Protein AF-A0AAU9M1F5-F1 (afdb_monomer_lite)

pLDDT: mean 71.74, std 23.11, range [38.06, 98.81]

Organism: NCBI:txid75947

Foldseek 3Di:
DDDDPDDDDPPPDDDPDPDDDCPDPPPPPPPPPVVDPDPPDPPPPPPDPVVVVVVVVVVVVVVVVVVVVVVVVVVVVVVVVVVVVVVVVVVVVVVVVVVVVVVVVVVVVVVCCVVQPPVDDDPDPVVVVVVVVVVPPDDDPDDDDDDDDDDDDDDDDD

Secondary structure (DSSP, 8-state):
------PPP------------------------TTSS-----------HHHHHHHHHHHHHHHHHHHHHHHHHHHHHHHHHHHHHHHHHHHHHHHHHHHHHHHHHHHHHHHHHHHHGGG---S-GGGTHHHHHHTT----------------------

Radius of gyration: 39.74 Å; chains: 1; bounding box: 95×42×91 Å

Structure (mmCIF, N/CA/C/O backbone):
data_AF-A0AAU9M1F5-F1
#
_entry.id   AF-A0AAU9M1F5-F1
#
loop_
_atom_site.group_PDB
_atom_site.id
_atom_site.type_symbol
_atom_site.label_atom_id
_atom_site.label_alt_id
_atom_site.label_comp_id
_atom_site.label_asym_id
_atom_site.label_entity_id
_atom_site.label_seq_id
_atom_site.pdbx_PDB_ins_code
_atom_site.Cartn_x
_atom_site.Cartn_y
_atom_site.Cartn_z
_atom_site.occupancy
_atom_site.B_iso_or_equiv
_atom_site.auth_seq_id
_atom_site.auth_comp_id
_atom_site.auth_asym_id
_atom_site.auth_atom_id
_atom_site.pdbx_PDB_model_num
ATOM 1 N N . MET A 1 1 ? -28.164 -16.708 -30.975 1.00 47.19 1 MET A N 1
ATOM 2 C CA . MET A 1 1 ? -27.757 -18.115 -30.748 1.00 47.19 1 MET A CA 1
ATOM 3 C C . MET A 1 1 ? -26.842 -18.009 -29.565 1.00 47.19 1 MET A C 1
ATOM 5 O O . MET A 1 1 ? -25.673 -17.682 -29.725 1.00 47.19 1 MET A O 1
ATOM 9 N N . ASP A 1 2 ? -27.463 -18.110 -28.404 1.00 45.22 2 ASP A N 1
ATOM 10 C CA . ASP A 1 2 ? -26.939 -17.622 -27.140 1.00 45.22 2 ASP A CA 1
ATOM 11 C C . ASP A 1 2 ? -26.512 -18.838 -26.334 1.00 45.22 2 ASP A C 1
ATOM 13 O O . ASP A 1 2 ? -27.244 -19.829 -26.290 1.00 45.22 2 ASP A O 1
ATOM 17 N N . GLN A 1 3 ? -25.334 -18.779 -25.725 1.00 52.09 3 GLN A N 1
ATOM 18 C CA . GLN A 1 3 ? -24.957 -19.694 -24.655 1.00 52.09 3 GLN A CA 1
ATOM 19 C C . GLN A 1 3 ? -23.931 -19.002 -23.760 1.00 52.09 3 GLN A C 1
ATOM 21 O O . GLN A 1 3 ? -22.718 -19.150 -23.902 1.00 52.09 3 GLN A O 1
ATOM 26 N N . ASP A 1 4 ? -24.479 -18.204 -22.849 1.00 52.41 4 ASP A N 1
ATOM 27 C CA . ASP A 1 4 ? -23.807 -17.701 -21.664 1.00 52.41 4 ASP A CA 1
ATOM 28 C C . ASP A 1 4 ? -23.563 -18.863 -20.692 1.00 52.41 4 ASP A C 1
ATOM 30 O O . ASP A 1 4 ? -24.494 -19.555 -20.272 1.00 52.41 4 ASP A O 1
ATOM 34 N N . PHE A 1 5 ? -22.305 -19.075 -20.309 1.00 49.03 5 PHE A N 1
ATOM 35 C CA . PHE A 1 5 ? -21.946 -19.948 -19.194 1.00 49.03 5 PHE A CA 1
ATOM 36 C C . PHE A 1 5 ? -22.061 -19.155 -17.890 1.00 49.03 5 PHE A C 1
ATOM 38 O O . PHE A 1 5 ? -21.083 -18.622 -17.368 1.00 49.03 5 PHE A O 1
ATOM 45 N N . TYR A 1 6 ? -23.282 -19.086 -17.365 1.00 51.44 6 TYR A N 1
ATOM 46 C CA . TYR A 1 6 ? -23.518 -18.745 -15.968 1.00 51.44 6 TYR A CA 1
ATOM 47 C C . TYR A 1 6 ? -23.027 -19.905 -15.093 1.00 51.44 6 TYR A C 1
ATOM 49 O O . TYR A 1 6 ? -23.559 -21.014 -15.143 1.00 51.44 6 TYR A O 1
ATOM 57 N N . GLY A 1 7 ? -21.977 -19.655 -14.309 1.00 48.97 7 GLY A N 1
ATOM 58 C CA . GLY A 1 7 ? -21.586 -20.538 -13.213 1.00 48.97 7 GLY A CA 1
ATOM 59 C C . GLY A 1 7 ? -22.697 -20.597 -12.154 1.00 48.97 7 GLY A C 1
ATOM 60 O O . GLY A 1 7 ? -23.429 -19.618 -11.989 1.00 48.97 7 GLY A O 1
ATOM 61 N N . PRO A 1 8 ? -22.858 -21.728 -11.448 1.00 50.50 8 PRO A N 1
ATOM 62 C CA . PRO A 1 8 ? -23.957 -21.902 -10.513 1.00 50.50 8 PRO A CA 1
ATOM 63 C C . PRO A 1 8 ? -23.820 -20.946 -9.325 1.00 50.50 8 PRO A C 1
ATOM 65 O O . PRO A 1 8 ? -22.840 -20.967 -8.579 1.00 50.50 8 PRO A O 1
ATOM 68 N N . ILE A 1 9 ? -24.846 -20.115 -9.176 1.00 48.16 9 ILE A N 1
ATOM 69 C CA . ILE A 1 9 ? -25.155 -19.322 -7.994 1.00 48.16 9 ILE A CA 1
ATOM 70 C C . ILE A 1 9 ? -25.400 -20.319 -6.855 1.00 48.16 9 ILE A C 1
ATOM 72 O O . ILE A 1 9 ? -26.324 -21.126 -6.924 1.00 48.16 9 ILE A O 1
ATOM 76 N N . ILE A 1 10 ? -24.565 -20.294 -5.815 1.00 46.06 10 ILE A N 1
ATOM 77 C CA . ILE A 1 10 ? -24.860 -21.006 -4.568 1.00 46.06 10 ILE A CA 1
ATOM 78 C C . ILE A 1 10 ? -25.823 -20.114 -3.782 1.00 46.06 10 ILE A C 1
ATOM 80 O O . ILE A 1 10 ? -25.423 -19.336 -2.919 1.00 46.06 10 ILE A O 1
ATOM 84 N N . GLU A 1 11 ? -27.102 -20.200 -4.132 1.00 46.16 11 GLU A N 1
ATOM 85 C CA . GLU A 1 11 ? -28.191 -19.855 -3.228 1.00 46.16 11 GLU A CA 1
ATOM 86 C C . GLU A 1 11 ? -28.213 -20.932 -2.145 1.00 46.16 11 GLU A C 1
ATOM 88 O O . GLU A 1 11 ? -28.616 -22.071 -2.375 1.00 46.16 11 GLU A O 1
ATOM 93 N N . GLN A 1 12 ? -27.710 -20.604 -0.956 1.00 41.75 12 GLN A N 1
ATOM 94 C CA . GLN A 1 12 ? -27.998 -21.418 0.215 1.00 41.75 12 GLN A CA 1
ATOM 95 C C . GLN A 1 12 ? -29.415 -21.053 0.656 1.00 41.75 12 GLN A C 1
ATOM 97 O O . GLN A 1 12 ? -29.630 -20.119 1.427 1.00 41.75 12 GLN A O 1
ATOM 102 N N . GLU A 1 13 ? -30.377 -21.752 0.054 1.00 46.16 13 GLU A N 1
ATOM 103 C CA . GLU A 1 13 ? -31.785 -21.713 0.412 1.00 46.16 13 GLU A CA 1
ATOM 104 C C . GLU A 1 13 ? -31.953 -21.926 1.917 1.00 46.16 13 GLU A C 1
ATOM 106 O O . GLU A 1 13 ? -31.484 -22.894 2.523 1.00 46.16 13 GLU A O 1
ATOM 111 N N . VAL A 1 14 ? -32.671 -20.976 2.503 1.00 44.97 14 VAL A N 1
ATOM 112 C CA . VAL A 1 14 ? -33.352 -21.083 3.783 1.00 44.97 14 VAL A CA 1
ATOM 113 C C . VAL A 1 14 ? -34.267 -22.305 3.720 1.00 44.97 14 VAL A C 1
ATOM 115 O O . VAL A 1 14 ? -35.311 -22.275 3.072 1.00 44.97 14 VAL A O 1
ATOM 118 N N . LEU A 1 15 ? -33.899 -23.386 4.407 1.00 41.81 15 LEU A N 1
ATOM 119 C CA . LEU A 1 15 ? -34.799 -24.519 4.601 1.00 41.81 15 LEU A CA 1
ATOM 120 C C . LEU A 1 15 ? -35.893 -24.135 5.607 1.00 41.81 15 LEU A C 1
ATOM 122 O O . LEU A 1 15 ? -35.769 -24.361 6.810 1.00 41.81 15 LEU A O 1
ATOM 126 N N . LEU A 1 16 ? -36.993 -23.581 5.100 1.00 43.72 16 LEU A N 1
ATOM 127 C CA . LEU A 1 16 ? -38.306 -23.775 5.704 1.00 43.72 16 LEU A CA 1
ATOM 128 C C . LEU A 1 16 ? -38.774 -25.184 5.319 1.00 43.72 16 LEU A C 1
ATOM 130 O O . LEU A 1 16 ? -39.315 -25.382 4.237 1.00 43.72 16 LEU A O 1
ATOM 134 N N . SER A 1 17 ? -38.557 -26.167 6.197 1.00 46.34 17 SER A N 1
ATOM 135 C CA . SER A 1 17 ? -39.263 -27.449 6.110 1.00 46.34 17 SER A CA 1
ATOM 136 C C . SER A 1 17 ? -40.356 -27.488 7.167 1.00 46.34 17 SER A C 1
ATOM 138 O O . SER A 1 17 ? -40.138 -27.778 8.342 1.00 46.34 17 SER A O 1
ATOM 140 N N . GLU A 1 18 ? -41.548 -27.169 6.690 1.00 48.16 18 GLU A N 1
ATOM 141 C CA . GLU A 1 18 ? -42.842 -27.515 7.252 1.00 48.16 18 GLU A CA 1
ATOM 142 C C . GLU A 1 18 ? -42.949 -29.040 7.481 1.00 48.16 18 GLU A C 1
ATOM 144 O O . GLU A 1 18 ? -42.440 -29.834 6.688 1.00 48.16 18 GLU A O 1
ATOM 149 N N . GLY A 1 19 ? -43.625 -29.450 8.562 1.00 50.88 19 GLY A N 1
ATOM 150 C CA . GLY A 1 19 ? -44.162 -30.812 8.694 1.00 50.88 19 GLY A CA 1
ATOM 151 C C . GLY A 1 19 ? -43.395 -31.810 9.572 1.00 50.88 19 GLY A C 1
ATOM 152 O O . GLY A 1 19 ? -43.167 -32.940 9.152 1.00 50.88 19 GLY A O 1
ATOM 153 N N . GLY A 1 20 ? -43.063 -31.450 10.815 1.00 42.75 20 GLY A N 1
ATOM 154 C CA . GLY A 1 20 ? -42.698 -32.411 11.864 1.00 42.75 20 GLY A CA 1
ATOM 155 C C . GLY A 1 20 ? -43.829 -32.539 12.882 1.00 42.75 20 GLY A C 1
ATOM 156 O O . GLY A 1 20 ? -44.131 -31.578 13.581 1.00 42.75 20 GLY A O 1
ATOM 157 N N . GLN A 1 21 ? -44.478 -33.703 12.922 1.00 47.28 21 GLN A N 1
ATOM 158 C CA . GLN A 1 21 ? -45.637 -34.027 13.757 1.00 47.28 21 GLN A CA 1
ATOM 159 C C . GLN A 1 21 ? -45.514 -33.488 15.188 1.00 47.28 21 GLN A C 1
ATOM 161 O O . GLN A 1 21 ? -44.536 -33.755 15.886 1.00 47.28 21 GLN A O 1
ATOM 166 N N . ALA A 1 22 ? -46.556 -32.779 15.628 1.00 48.56 22 ALA A N 1
ATOM 167 C CA . ALA A 1 22 ? -46.783 -32.427 17.019 1.00 48.56 22 ALA A CA 1
ATOM 168 C C . ALA A 1 22 ? -46.906 -33.714 17.849 1.00 48.56 22 ALA A C 1
ATOM 170 O O . ALA A 1 22 ? -47.990 -34.265 18.033 1.00 48.56 22 ALA A O 1
ATOM 171 N N . SER A 1 23 ? -45.768 -34.221 18.318 1.00 51.28 23 SER A N 1
ATOM 172 C CA . SER A 1 23 ? -45.730 -35.204 19.387 1.00 51.28 23 SER A CA 1
ATOM 173 C C . SER A 1 23 ? -46.137 -34.448 20.638 1.00 51.28 23 SER A C 1
ATOM 175 O O . SER A 1 23 ? -45.400 -33.582 21.112 1.00 51.28 23 SER A O 1
ATOM 177 N N . GLY A 1 24 ? -47.374 -34.690 21.071 1.00 50.41 24 GLY A N 1
ATOM 178 C CA . GLY A 1 24 ? -47.995 -34.066 22.227 1.00 50.41 24 GLY A CA 1
ATOM 179 C C . GLY A 1 24 ? -47.154 -34.288 23.475 1.00 50.41 24 GLY A C 1
ATOM 180 O O . GLY A 1 24 ? -47.373 -35.231 24.228 1.00 50.41 24 GLY A O 1
ATOM 181 N N . SER A 1 25 ? -46.206 -33.385 23.706 1.00 45.16 25 SER A N 1
ATOM 182 C CA . SER A 1 25 ? -45.771 -33.051 25.046 1.00 45.16 25 SER A CA 1
ATOM 183 C C . SER A 1 25 ? -47.001 -32.464 25.712 1.00 45.16 25 SER A C 1
ATOM 185 O O . SER A 1 25 ? -47.412 -31.342 25.408 1.00 45.16 25 SER A O 1
ATOM 187 N N . SER A 1 26 ? -47.651 -33.296 26.520 1.00 48.84 26 SER A N 1
ATOM 188 C CA . SER A 1 26 ? -48.610 -32.876 27.525 1.00 48.84 26 SER A CA 1
ATOM 189 C C . SER A 1 26 ? -47.959 -31.749 28.313 1.00 48.84 26 SER A C 1
ATOM 191 O O . SER A 1 26 ? -47.200 -31.991 29.249 1.00 48.84 26 SER A O 1
ATOM 193 N N . PHE A 1 27 ? -48.221 -30.509 27.904 1.00 49.53 27 PHE A N 1
ATOM 194 C CA . PHE A 1 27 ? -48.076 -29.378 28.791 1.00 49.53 27 PHE A CA 1
ATOM 195 C C . PHE A 1 27 ? -49.140 -29.616 29.851 1.00 49.53 27 PHE A C 1
ATOM 197 O O . PHE A 1 27 ? -50.316 -29.307 29.664 1.00 49.53 27 PHE A O 1
ATOM 204 N N . GLU A 1 28 ? -48.726 -30.278 30.926 1.00 49.84 28 GLU A N 1
ATOM 205 C CA . GLU A 1 28 ? -49.445 -30.257 32.181 1.00 49.84 28 GLU A CA 1
ATOM 206 C C . GLU A 1 28 ? -49.443 -28.788 32.588 1.00 49.84 28 GLU A C 1
ATOM 208 O O . GLU A 1 28 ? -48.458 -28.251 33.096 1.00 49.84 28 GLU A O 1
ATOM 213 N N . ALA A 1 29 ? -50.504 -28.091 32.174 1.00 57.56 29 ALA A N 1
ATOM 214 C CA . ALA A 1 29 ? -50.753 -26.727 32.574 1.00 57.56 29 ALA A CA 1
ATOM 215 C C . ALA A 1 29 ? -50.699 -26.747 34.101 1.00 57.56 29 ALA A C 1
ATOM 217 O O . ALA A 1 29 ? -51.467 -27.508 34.696 1.00 57.56 29 ALA A O 1
ATOM 218 N N . PRO A 1 30 ? -49.790 -25.987 34.741 1.00 56.25 30 PRO A N 1
ATOM 219 C CA . PRO A 1 30 ? -49.774 -25.917 36.187 1.00 56.25 30 PRO A CA 1
ATOM 220 C C . PRO A 1 30 ? -51.175 -25.494 36.601 1.00 56.25 30 PRO A C 1
ATOM 222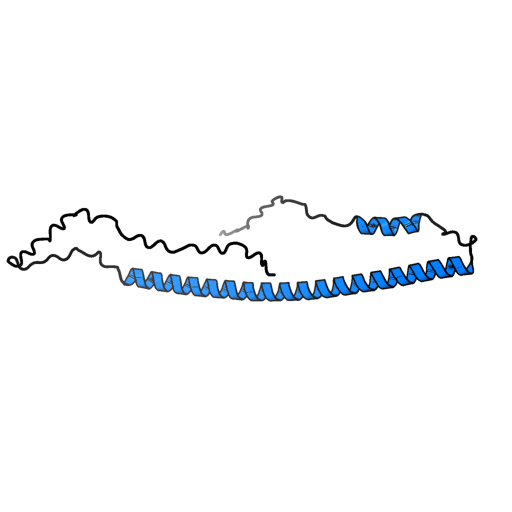 O O . PRO A 1 30 ? -51.621 -24.414 36.204 1.00 56.25 30 PRO A O 1
ATOM 225 N N . GLU A 1 31 ? -51.894 -26.364 37.312 1.00 51.22 31 GLU A N 1
ATOM 226 C CA . GLU A 1 31 ? -53.164 -25.994 37.912 1.00 51.22 31 GLU A CA 1
ATOM 227 C C . GLU A 1 31 ? -52.868 -24.795 38.811 1.00 51.22 31 GLU A C 1
ATOM 229 O O . GLU A 1 31 ? -52.271 -24.906 39.884 1.00 51.22 31 GLU A O 1
ATOM 234 N N . LEU A 1 32 ? -53.201 -23.609 38.306 1.00 54.53 32 LEU A N 1
ATOM 235 C CA . LEU A 1 32 ? -53.096 -22.356 39.026 1.00 54.53 32 LEU A CA 1
ATOM 236 C C . LEU A 1 32 ? -54.230 -22.366 40.044 1.00 54.53 32 LEU A C 1
ATOM 238 O O . LEU A 1 32 ? -55.297 -21.791 39.834 1.00 54.53 32 LEU A O 1
ATOM 242 N N . ASP A 1 33 ? -53.990 -23.074 41.145 1.00 54.31 33 ASP A N 1
ATOM 243 C CA . ASP A 1 33 ? -54.820 -23.031 42.332 1.00 54.31 33 ASP A CA 1
ATOM 244 C C . ASP A 1 33 ? -54.722 -21.630 42.950 1.00 54.31 33 ASP A C 1
ATOM 246 O O . ASP A 1 33 ? -53.919 -21.327 43.834 1.00 54.31 33 ASP A O 1
ATOM 250 N N . ILE A 1 34 ? -55.567 -20.736 42.447 1.00 57.31 34 ILE A N 1
ATOM 251 C CA . ILE A 1 34 ? -55.790 -19.394 42.983 1.00 57.31 34 ILE A CA 1
ATOM 252 C C . ILE A 1 34 ? -56.487 -19.421 44.357 1.00 57.31 34 ILE A C 1
ATOM 254 O O . ILE A 1 34 ? -56.683 -18.360 44.952 1.00 57.31 34 ILE A O 1
ATOM 258 N N . SER A 1 35 ? -56.822 -20.597 44.914 1.00 61.78 35 SER A N 1
ATOM 259 C CA . SER A 1 35 ? -57.441 -20.720 46.244 1.00 61.78 35 SER A CA 1
ATOM 260 C C . SER A 1 35 ? -56.460 -20.522 47.409 1.00 61.78 35 SER A C 1
ATOM 262 O O . SER A 1 35 ? -56.873 -20.362 48.562 1.00 61.78 35 SER A O 1
ATOM 264 N N . LYS A 1 36 ? -55.153 -20.446 47.134 1.00 58.62 36 LYS A N 1
ATOM 265 C CA . LYS A 1 36 ? -54.114 -20.132 48.124 1.00 58.62 36 LYS A CA 1
ATOM 266 C C . LYS A 1 36 ? -53.295 -18.950 47.613 1.00 58.62 36 LYS A C 1
ATOM 268 O O . LYS A 1 36 ? -52.327 -19.129 46.889 1.00 58.62 36 LYS A O 1
ATOM 273 N N . GLY A 1 37 ? -53.681 -17.731 47.995 1.00 53.97 37 GLY A N 1
ATOM 274 C CA . GLY A 1 37 ? -53.076 -16.462 47.557 1.00 53.97 37 GLY A CA 1
ATOM 275 C C . GLY A 1 37 ? -51.592 -16.266 47.903 1.00 53.97 37 GLY A C 1
ATOM 276 O O . GLY A 1 37 ? -51.259 -15.419 48.726 1.00 53.97 37 GLY A O 1
ATOM 277 N N . LYS A 1 38 ? -50.702 -17.037 47.276 1.00 59.66 38 LYS A N 1
ATOM 278 C CA . LYS A 1 38 ? -49.239 -16.909 47.272 1.00 59.66 38 LYS A CA 1
ATOM 279 C C . LYS A 1 38 ? -48.703 -17.613 46.022 1.00 59.66 38 LYS A C 1
ATOM 281 O O . LYS A 1 38 ? -48.128 -18.695 46.100 1.00 59.66 38 LYS A O 1
ATOM 286 N N . SER A 1 39 ? -48.873 -16.980 44.863 1.00 56.88 39 SER A N 1
ATOM 287 C CA . SER A 1 39 ? -48.064 -17.302 43.688 1.00 56.88 39 SER A CA 1
ATOM 288 C C . SER A 1 39 ? -46.617 -16.939 44.019 1.00 56.88 39 SER A C 1
ATOM 290 O O . SER A 1 39 ? -46.231 -15.769 43.976 1.00 56.88 39 SER A O 1
ATOM 292 N N . ARG A 1 40 ? -45.818 -17.925 44.430 1.00 56.59 40 ARG A N 1
ATOM 293 C CA . ARG A 1 40 ? -44.367 -17.764 44.452 1.00 56.59 40 ARG A CA 1
ATOM 294 C C . ARG A 1 40 ? -43.928 -17.739 42.994 1.00 56.59 40 ARG A C 1
ATOM 296 O O . ARG A 1 40 ? -43.880 -18.782 42.350 1.00 56.59 40 ARG A O 1
ATOM 303 N N . LEU A 1 41 ? -43.697 -16.536 42.471 1.00 59.94 41 LEU A N 1
ATOM 304 C CA . LEU A 1 41 ? -42.906 -16.369 41.257 1.00 59.94 41 LEU A CA 1
ATOM 305 C C . LEU A 1 41 ? -41.597 -17.153 41.452 1.00 59.94 41 LEU A C 1
ATOM 307 O O . LEU A 1 41 ? -41.064 -17.122 42.568 1.00 59.94 41 LEU A O 1
ATOM 311 N N . PRO A 1 42 ? -41.100 -17.873 40.428 1.00 58.09 42 PRO A N 1
ATOM 31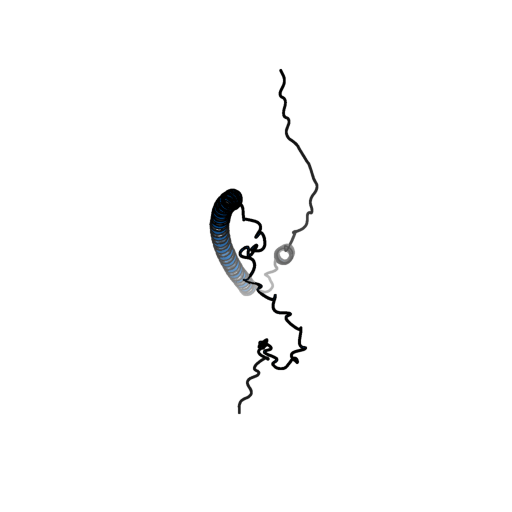2 C CA . PRO A 1 42 ? -39.768 -18.451 40.506 1.00 58.09 42 PRO A CA 1
ATOM 313 C C . PRO A 1 42 ? -38.814 -17.322 40.887 1.00 58.09 42 PRO A C 1
ATOM 315 O O . PRO A 1 42 ? -38.922 -16.225 40.337 1.00 58.09 42 PRO A O 1
ATOM 318 N N . GLU A 1 43 ? -37.964 -17.568 41.881 1.00 53.19 43 GLU A N 1
ATOM 319 C CA . GLU A 1 43 ? -36.916 -16.646 42.311 1.00 53.19 43 GLU A CA 1
ATOM 320 C C . GLU A 1 43 ? -35.995 -16.426 41.109 1.00 53.19 43 GLU A C 1
ATOM 322 O O . GLU A 1 43 ? -35.028 -17.150 40.896 1.00 53.19 43 GLU A O 1
ATOM 327 N N . SER A 1 44 ? -36.360 -15.478 40.245 1.00 61.91 44 SER A N 1
ATOM 328 C CA . SER A 1 44 ? -35.484 -14.976 39.208 1.00 61.91 44 SER A CA 1
ATOM 329 C C . SER A 1 44 ? -34.285 -14.431 39.952 1.00 61.91 44 SER A C 1
ATOM 331 O O . SER A 1 44 ? -34.438 -13.505 40.750 1.00 61.91 44 SER A O 1
ATOM 333 N N . GLU A 1 45 ? -33.135 -15.053 39.741 1.00 66.69 45 GLU A N 1
ATOM 334 C CA . GLU A 1 45 ? -31.846 -14.588 40.221 1.00 66.69 45 GLU A CA 1
ATOM 335 C C . GLU A 1 45 ? -31.744 -13.100 39.861 1.00 66.69 45 GLU A C 1
ATOM 337 O O . GLU A 1 45 ? -31.638 -12.729 38.690 1.00 66.69 45 GLU A O 1
ATOM 342 N N . PHE A 1 46 ? -31.968 -12.230 40.851 1.00 66.25 46 PHE A N 1
ATOM 343 C CA . PHE A 1 46 ? -32.010 -10.795 40.616 1.00 66.25 46 PHE A CA 1
ATOM 344 C C . PHE A 1 46 ? -30.620 -10.396 40.133 1.00 66.25 46 PHE A C 1
ATOM 346 O O . PHE A 1 46 ? -29.643 -10.539 40.865 1.00 66.25 46 PHE A O 1
ATOM 353 N N . VAL A 1 47 ? -30.525 -9.936 38.885 1.00 73.12 47 VAL A N 1
ATOM 354 C CA . VAL A 1 47 ? -29.263 -9.450 38.327 1.00 73.12 47 VAL A CA 1
ATOM 355 C C . VAL A 1 47 ? -28.807 -8.268 39.174 1.00 73.12 47 VAL A C 1
ATOM 357 O O . VAL A 1 47 ? -29.524 -7.273 39.295 1.00 73.12 47 VAL A O 1
ATOM 360 N N . ASP A 1 48 ? -27.618 -8.380 39.761 1.00 89.69 48 ASP A N 1
ATOM 361 C CA . ASP A 1 48 ? -27.001 -7.279 40.490 1.00 89.69 48 ASP A CA 1
ATOM 362 C C . ASP A 1 48 ? -26.718 -6.126 39.515 1.00 89.69 48 ASP A C 1
ATOM 364 O O . ASP A 1 48 ? -25.820 -6.183 38.670 1.00 89.69 48 ASP A O 1
ATOM 368 N N . VAL A 1 49 ? -27.521 -5.067 39.625 1.00 91.50 49 VAL A N 1
ATOM 369 C CA . VAL A 1 49 ? -27.438 -3.863 38.788 1.00 91.50 49 VAL A CA 1
ATOM 370 C C . VAL A 1 49 ? -26.072 -3.187 38.928 1.00 91.50 49 VAL A C 1
ATOM 372 O O . VAL A 1 49 ? -25.565 -2.624 37.960 1.00 91.50 49 VAL A O 1
ATOM 375 N N . THR A 1 50 ? -25.443 -3.283 40.101 1.00 92.81 50 THR A N 1
ATOM 376 C CA . THR A 1 50 ? -24.116 -2.712 40.366 1.00 92.81 50 THR A CA 1
ATOM 377 C C . THR A 1 50 ? -23.046 -3.455 39.577 1.00 92.81 50 THR A C 1
ATOM 379 O O . THR A 1 50 ? -22.201 -2.838 38.928 1.00 92.81 50 THR A O 1
ATOM 382 N N . LEU A 1 51 ? -23.114 -4.790 39.582 1.00 94.62 51 LEU A N 1
ATOM 383 C CA . LEU A 1 51 ? -22.222 -5.643 38.800 1.00 94.62 51 LEU A CA 1
ATOM 384 C C . LEU A 1 51 ? -22.370 -5.365 37.300 1.00 94.62 51 LEU A C 1
ATOM 386 O O . LEU A 1 51 ? -21.370 -5.243 36.590 1.00 94.62 51 LEU A O 1
ATOM 390 N N . LEU A 1 52 ? -23.610 -5.237 36.820 1.00 95.56 52 LEU A N 1
ATOM 391 C CA . LEU A 1 52 ? -23.882 -4.939 35.417 1.00 95.56 52 LEU A CA 1
ATOM 392 C C . LEU A 1 52 ? -23.340 -3.562 35.015 1.00 95.56 52 LEU A C 1
ATOM 394 O O . LEU A 1 52 ? -22.699 -3.448 33.975 1.00 95.56 52 LEU A O 1
ATOM 398 N N . HIS A 1 53 ? -23.548 -2.542 35.847 1.00 96.62 53 HIS A N 1
ATOM 399 C CA . HIS A 1 53 ? -23.052 -1.189 35.600 1.00 96.62 53 HIS A CA 1
ATOM 400 C C . HIS A 1 53 ? -21.523 -1.147 35.484 1.00 96.62 53 HIS A C 1
ATOM 402 O O . HIS A 1 53 ? -20.995 -0.589 34.525 1.00 96.62 53 HIS A O 1
ATOM 408 N N . ASN A 1 54 ? -20.805 -1.784 36.414 1.00 96.50 54 ASN A N 1
ATOM 409 C CA . ASN A 1 54 ? -19.341 -1.848 36.362 1.00 96.50 54 ASN A CA 1
ATOM 410 C C . ASN A 1 54 ? -18.856 -2.542 35.086 1.00 96.50 54 ASN A C 1
ATOM 412 O O . ASN A 1 54 ? -17.951 -2.054 34.418 1.00 96.50 54 ASN A O 1
ATOM 416 N N . ARG A 1 55 ? -19.519 -3.635 34.690 1.00 97.62 55 ARG A N 1
ATOM 417 C CA . ARG A 1 55 ? -19.186 -4.332 33.446 1.00 97.62 55 ARG A CA 1
ATOM 418 C C . ARG A 1 55 ? -19.422 -3.467 32.208 1.00 97.62 55 ARG A C 1
ATOM 420 O O . ARG A 1 55 ? -18.629 -3.540 31.276 1.00 97.62 55 ARG A O 1
ATOM 427 N N . VAL A 1 56 ? -20.502 -2.686 32.169 1.00 97.62 56 VAL A N 1
ATOM 428 C CA . VAL A 1 56 ? -20.765 -1.751 31.061 1.00 97.62 56 VAL A CA 1
ATOM 429 C C . VAL A 1 56 ? -19.661 -0.701 30.988 1.00 97.62 56 VAL A C 1
ATOM 431 O O . VAL A 1 56 ? -19.098 -0.511 29.915 1.00 97.62 56 VAL A O 1
ATOM 434 N N . PHE A 1 57 ? -19.282 -0.112 32.122 1.00 98.25 57 PHE A N 1
ATOM 435 C CA . PHE A 1 57 ? -18.196 0.864 32.187 1.00 98.25 57 PHE A CA 1
ATOM 436 C C . PHE A 1 57 ? -16.859 0.295 31.675 1.00 98.25 57 PHE A C 1
ATOM 438 O O . PHE A 1 57 ? -16.211 0.902 30.822 1.00 98.25 57 PHE A O 1
ATOM 445 N N . ASP A 1 58 ? -16.476 -0.906 32.121 1.00 98.44 58 ASP A N 1
ATOM 446 C CA . ASP A 1 58 ? -15.246 -1.569 31.667 1.00 98.44 58 ASP A CA 1
ATOM 447 C C . ASP A 1 58 ? -15.272 -1.861 30.157 1.00 98.44 58 ASP A C 1
ATOM 449 O O . ASP A 1 58 ? -14.263 -1.724 29.458 1.00 98.44 58 ASP A O 1
ATOM 453 N N . LEU A 1 59 ? -16.434 -2.264 29.630 1.00 98.50 59 LEU A N 1
ATOM 454 C CA . LEU A 1 59 ? -16.615 -2.524 28.202 1.00 98.50 59 LEU A CA 1
ATOM 455 C C . LEU A 1 59 ? -16.543 -1.241 27.372 1.00 98.50 59 LEU A C 1
ATOM 457 O O . LEU A 1 59 ? -15.919 -1.257 26.312 1.00 98.50 59 LEU A O 1
ATOM 461 N N . GLU A 1 60 ? -17.132 -0.144 27.842 1.00 98.56 60 GLU A N 1
ATOM 462 C CA . GLU A 1 60 ? -17.043 1.169 27.197 1.00 98.56 60 GLU A CA 1
ATOM 463 C C . GLU A 1 60 ? -15.594 1.658 27.149 1.00 98.56 60 GLU A C 1
ATOM 465 O O . GLU A 1 60 ? -15.109 2.061 26.088 1.00 98.56 60 GLU A O 1
ATOM 470 N N . GLN A 1 61 ? -14.864 1.536 28.261 1.00 98.50 61 GLN A N 1
ATOM 471 C CA . GLN A 1 61 ? -13.446 1.881 28.315 1.00 98.50 61 GLN A CA 1
ATOM 472 C C . GLN A 1 61 ? -12.617 1.009 27.362 1.00 98.50 61 GLN A C 1
ATOM 474 O O . GLN A 1 61 ? -11.809 1.529 26.590 1.00 98.50 61 GLN A O 1
ATOM 479 N N . SER A 1 62 ? -12.839 -0.310 27.371 1.00 98.56 62 SER A N 1
ATOM 480 C CA . SER A 1 62 ? -12.160 -1.237 26.460 1.00 98.56 62 SER A CA 1
ATOM 481 C C . SER A 1 62 ? -12.484 -0.949 24.991 1.00 98.56 62 SER A C 1
ATOM 483 O O . SER A 1 62 ? -11.613 -1.089 24.131 1.00 98.56 62 SER A O 1
ATOM 485 N N . SER A 1 63 ? -13.718 -0.538 24.685 1.00 98.56 63 SER A N 1
ATOM 486 C CA . SER A 1 63 ? -14.119 -0.142 23.333 1.00 98.56 63 SER A CA 1
ATOM 487 C C . SER A 1 63 ? -13.364 1.104 22.881 1.00 98.56 63 SER A C 1
ATOM 489 O O . SER A 1 63 ? -12.744 1.081 21.822 1.00 98.56 63 SER A O 1
ATOM 491 N N . ALA A 1 64 ? -13.326 2.148 23.712 1.00 98.56 64 ALA A N 1
ATOM 492 C CA . ALA A 1 64 ? -12.620 3.387 23.394 1.00 98.56 64 ALA A CA 1
ATOM 493 C C . ALA A 1 64 ? -11.111 3.166 23.179 1.00 98.56 64 ALA A C 1
ATOM 495 O O . ALA A 1 64 ? -10.501 3.777 22.299 1.00 98.56 64 ALA A O 1
ATOM 496 N N . GLU A 1 65 ? -10.495 2.266 23.951 1.00 98.69 65 GLU A N 1
ATOM 497 C CA . GLU A 1 65 ? -9.094 1.889 23.753 1.00 98.69 65 GLU A CA 1
ATOM 498 C C . GLU A 1 65 ? -8.875 1.193 22.402 1.00 98.69 65 GLU A C 1
ATOM 500 O O . GLU A 1 65 ? -7.927 1.521 21.683 1.00 98.69 65 GLU A O 1
ATOM 505 N N . LYS A 1 66 ? -9.759 0.264 22.022 1.00 98.69 66 LYS A N 1
ATOM 506 C CA . LYS A 1 66 ? -9.688 -0.412 20.719 1.00 98.69 66 LYS A CA 1
ATOM 507 C C . LYS A 1 66 ? -9.843 0.574 19.570 1.00 98.69 66 LYS A C 1
ATOM 509 O O . LYS A 1 66 ? -9.047 0.509 18.638 1.00 98.69 66 LYS A O 1
ATOM 514 N N . ASP A 1 67 ? -10.779 1.512 19.665 1.00 98.75 67 ASP A N 1
ATOM 515 C CA . ASP A 1 67 ? -10.982 2.543 18.643 1.00 98.75 67 ASP A CA 1
ATOM 516 C C . ASP A 1 67 ? -9.729 3.411 18.466 1.00 98.75 67 ASP A C 1
ATOM 518 O O . ASP A 1 67 ? -9.308 3.697 17.342 1.00 98.75 67 ASP A O 1
ATOM 522 N N . LEU A 1 68 ? -9.054 3.763 19.566 1.00 98.69 68 LEU A N 1
ATOM 523 C CA . LEU A 1 68 ? -7.781 4.483 19.513 1.00 98.69 68 LEU A CA 1
ATOM 524 C C . LEU A 1 68 ? -6.673 3.660 18.838 1.00 98.69 68 LEU A C 1
ATOM 526 O O . LEU A 1 68 ? -5.859 4.210 18.091 1.00 98.69 68 LEU A O 1
ATOM 530 N N . ILE A 1 69 ? -6.598 2.358 19.120 1.00 98.69 69 ILE A N 1
ATOM 531 C CA . ILE A 1 69 ? -5.614 1.456 18.506 1.00 98.69 69 ILE A CA 1
ATOM 532 C C . ILE A 1 69 ? -5.882 1.321 17.006 1.00 98.69 69 ILE A C 1
ATOM 534 O O . ILE A 1 69 ? -4.938 1.442 16.225 1.00 98.69 69 ILE A O 1
ATOM 538 N N . ILE A 1 70 ? -7.141 1.127 16.610 1.00 98.75 70 ILE A N 1
ATOM 539 C CA . ILE A 1 70 ? -7.565 1.044 15.207 1.00 98.75 70 ILE A CA 1
ATOM 540 C C . ILE A 1 70 ? -7.190 2.335 14.479 1.00 98.75 70 ILE A C 1
ATOM 542 O O . ILE A 1 70 ? -6.460 2.281 13.495 1.00 98.75 70 ILE A O 1
ATOM 546 N N . GLY A 1 71 ? -7.537 3.502 15.029 1.00 98.69 71 GLY A N 1
ATOM 547 C CA . GLY A 1 71 ? -7.185 4.784 14.412 1.00 98.69 71 GLY A CA 1
ATOM 548 C C . GLY A 1 71 ? -5.673 4.980 14.233 1.00 98.69 71 GLY A C 1
ATOM 549 O O . GLY A 1 71 ? -5.221 5.493 13.210 1.00 98.69 71 GLY A O 1
ATOM 550 N N . LYS A 1 72 ? -4.850 4.525 15.189 1.00 98.75 72 LYS A N 1
ATOM 551 C CA . LYS A 1 72 ? -3.380 4.540 15.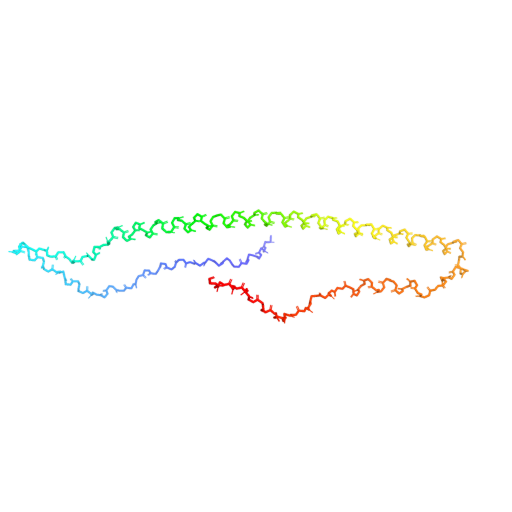043 1.00 98.75 72 LYS A CA 1
ATOM 552 C C . LYS A 1 72 ? -2.892 3.589 13.949 1.00 98.75 72 LYS A C 1
ATOM 554 O O . LYS A 1 72 ? -1.919 3.905 13.262 1.00 98.75 72 LYS A O 1
ATOM 559 N N . GLN A 1 73 ? -3.518 2.422 13.817 1.00 98.81 73 GLN A N 1
ATOM 560 C CA . GLN A 1 73 ? -3.188 1.457 12.772 1.00 98.81 73 GLN A CA 1
ATOM 561 C C . GLN A 1 73 ? -3.571 1.988 11.391 1.00 98.81 73 GLN A C 1
ATOM 563 O O . GLN A 1 73 ? -2.739 1.909 10.493 1.00 98.81 73 GLN A O 1
ATOM 568 N N . ASP A 1 74 ? -4.736 2.617 11.245 1.00 98.75 74 ASP A N 1
ATOM 569 C CA . ASP A 1 74 ? -5.190 3.217 9.985 1.00 98.75 74 ASP A CA 1
ATOM 570 C C . ASP A 1 74 ? -4.233 4.306 9.491 1.00 98.75 74 ASP A C 1
ATOM 572 O O . ASP A 1 74 ? -3.847 4.315 8.321 1.00 98.75 74 ASP A O 1
ATOM 576 N N . ILE A 1 75 ? -3.769 5.186 10.390 1.00 98.75 75 ILE A N 1
ATOM 577 C CA . ILE A 1 75 ? -2.754 6.200 10.056 1.00 98.75 75 ILE A CA 1
ATOM 578 C C . ILE A 1 75 ? -1.474 5.525 9.554 1.00 98.75 75 ILE A C 1
ATOM 580 O O . ILE A 1 75 ? -0.946 5.889 8.506 1.00 98.75 75 ILE A O 1
ATOM 584 N N . ARG A 1 76 ? -0.991 4.502 10.272 1.00 98.81 76 ARG A N 1
ATOM 585 C CA . ARG A 1 76 ? 0.227 3.779 9.891 1.00 98.81 76 ARG A CA 1
ATOM 586 C C . ARG A 1 76 ? 0.079 3.059 8.550 1.00 98.81 76 ARG A C 1
ATOM 588 O O . ARG A 1 76 ? 1.041 3.020 7.788 1.00 98.81 76 ARG A O 1
ATOM 595 N N . ILE A 1 77 ? -1.084 2.473 8.274 1.00 98.81 77 ILE A N 1
ATOM 596 C CA . ILE A 1 77 ? -1.382 1.819 6.995 1.00 98.81 77 ILE A CA 1
ATOM 597 C C . ILE A 1 77 ? -1.338 2.855 5.872 1.00 98.81 77 ILE A C 1
ATOM 599 O O . ILE A 1 77 ? -0.608 2.652 4.907 1.00 98.81 77 ILE A O 1
ATOM 603 N N . SER A 1 78 ? -2.009 3.995 6.043 1.00 98.75 78 SER A N 1
ATOM 604 C CA . SER A 1 78 ? -2.018 5.088 5.062 1.00 98.75 78 SER A CA 1
ATOM 605 C C . SER A 1 78 ? -0.610 5.613 4.748 1.00 98.75 78 SER A C 1
ATOM 607 O O . SER A 1 78 ? -0.238 5.777 3.581 1.00 98.75 78 SER A O 1
ATOM 609 N N . ASP A 1 79 ? 0.226 5.802 5.773 1.00 98.75 79 ASP A N 1
ATOM 610 C CA . ASP A 1 79 ? 1.620 6.221 5.592 1.00 98.75 79 ASP A CA 1
ATOM 611 C C . ASP A 1 79 ? 2.438 5.184 4.804 1.00 98.75 79 ASP A C 1
ATOM 613 O O . ASP A 1 79 ? 3.194 5.545 3.894 1.00 98.75 79 ASP A O 1
ATOM 617 N N . LEU A 1 80 ? 2.268 3.894 5.115 1.00 98.81 80 LEU A N 1
ATOM 618 C CA . LEU A 1 80 ? 2.948 2.801 4.416 1.00 98.81 80 LEU A CA 1
ATOM 619 C C . LEU A 1 80 ? 2.481 2.665 2.963 1.00 98.81 80 LEU A C 1
ATOM 621 O O . LEU A 1 80 ? 3.310 2.466 2.076 1.00 98.81 80 LEU A O 1
ATOM 625 N N . GLU A 1 81 ? 1.184 2.800 2.694 1.00 98.81 81 GLU A N 1
ATOM 626 C CA . GLU A 1 81 ? 0.627 2.781 1.338 1.00 98.81 81 GLU A CA 1
ATOM 627 C C . GLU A 1 81 ? 1.184 3.931 0.494 1.00 98.81 81 GLU A C 1
ATOM 629 O O . GLU A 1 81 ? 1.594 3.731 -0.654 1.00 98.81 81 GLU A O 1
ATOM 634 N N . LYS A 1 82 ? 1.285 5.128 1.082 1.00 98.75 82 LYS A N 1
ATOM 635 C CA . LYS A 1 82 ? 1.904 6.287 0.436 1.00 98.75 82 LYS A CA 1
ATOM 636 C C . LYS A 1 82 ? 3.386 6.054 0.148 1.00 98.75 82 LYS A C 1
ATOM 638 O O . LYS A 1 82 ? 3.840 6.338 -0.962 1.00 98.75 82 LYS A O 1
ATOM 643 N N . GLU A 1 83 ? 4.149 5.547 1.115 1.00 98.75 83 GLU A N 1
ATOM 644 C CA . GLU A 1 83 ? 5.566 5.224 0.918 1.00 98.75 83 GLU A CA 1
ATOM 645 C C . GLU A 1 83 ? 5.746 4.178 -0.190 1.00 98.75 83 GLU A C 1
ATOM 647 O O . GLU A 1 83 ? 6.621 4.324 -1.048 1.00 98.75 83 GLU A O 1
ATOM 652 N N . ASN A 1 84 ? 4.897 3.150 -0.210 1.00 98.81 84 ASN A N 1
ATOM 653 C CA . ASN A 1 84 ? 4.940 2.106 -1.224 1.00 98.81 84 ASN A CA 1
ATOM 654 C C . ASN A 1 84 ? 4.640 2.664 -2.621 1.00 98.81 84 ASN A C 1
ATOM 656 O O . ASN A 1 84 ? 5.397 2.415 -3.555 1.00 98.81 84 ASN A O 1
ATOM 660 N N . SER A 1 85 ? 3.625 3.523 -2.745 1.00 98.69 85 SER A N 1
ATOM 661 C CA . SER A 1 85 ? 3.301 4.209 -4.001 1.00 98.69 85 SER A CA 1
ATOM 662 C C . SER A 1 85 ? 4.475 5.047 -4.531 1.00 98.69 85 SER A C 1
ATOM 664 O O . SER A 1 85 ? 4.800 4.996 -5.720 1.00 98.69 85 SER A O 1
ATOM 666 N N . ILE A 1 86 ? 5.179 5.769 -3.650 1.00 98.75 86 ILE A N 1
ATOM 667 C CA . ILE A 1 86 ? 6.384 6.534 -4.013 1.00 98.75 86 ILE A CA 1
ATOM 668 C C . ILE A 1 86 ? 7.498 5.603 -4.512 1.00 98.75 86 ILE A C 1
ATOM 670 O O . ILE A 1 86 ? 8.157 5.901 -5.514 1.00 98.75 86 ILE A O 1
ATOM 674 N N . LYS A 1 87 ? 7.719 4.470 -3.835 1.00 98.75 87 LYS A N 1
ATOM 675 C CA . LYS A 1 87 ? 8.720 3.474 -4.246 1.00 98.75 87 LYS A CA 1
ATOM 676 C C . LYS A 1 87 ? 8.378 2.860 -5.601 1.00 98.75 87 LYS A C 1
ATOM 678 O O . LYS A 1 87 ? 9.261 2.777 -6.453 1.00 98.75 87 LYS A O 1
ATOM 683 N N . ASP A 1 88 ? 7.119 2.512 -5.842 1.00 98.81 88 ASP A N 1
ATOM 684 C CA . ASP A 1 88 ? 6.656 1.951 -7.115 1.00 98.81 88 ASP A CA 1
ATOM 685 C C . ASP A 1 88 ? 6.825 2.936 -8.277 1.00 98.81 88 ASP A C 1
ATOM 687 O O . ASP A 1 88 ? 7.291 2.561 -9.362 1.00 98.81 88 ASP A O 1
ATOM 691 N N . ALA A 1 89 ? 6.540 4.220 -8.041 1.00 98.75 89 ALA A N 1
ATOM 692 C CA . ALA A 1 89 ? 6.816 5.278 -9.006 1.00 98.75 89 ALA A CA 1
ATOM 693 C C . ALA A 1 89 ? 8.318 5.363 -9.323 1.00 98.75 89 ALA A C 1
ATOM 695 O O . ALA A 1 89 ? 8.704 5.409 -10.494 1.00 98.75 89 ALA A O 1
ATOM 696 N N . LYS A 1 90 ? 9.182 5.301 -8.299 1.00 98.81 90 LYS A N 1
ATOM 697 C CA . LYS A 1 90 ? 10.636 5.355 -8.495 1.00 98.81 90 LYS A CA 1
ATOM 698 C C . LYS A 1 90 ? 11.177 4.135 -9.238 1.00 98.81 90 LYS A C 1
ATOM 700 O O . LYS A 1 90 ? 12.037 4.275 -10.107 1.00 98.81 90 LYS A O 1
ATOM 705 N N . ILE A 1 91 ? 10.669 2.945 -8.932 1.00 98.69 91 ILE A N 1
ATOM 706 C CA . ILE A 1 91 ? 11.015 1.708 -9.642 1.00 98.69 91 ILE A CA 1
ATOM 707 C C . ILE A 1 91 ? 10.625 1.820 -11.117 1.00 98.69 91 ILE A C 1
ATOM 709 O O . ILE A 1 91 ? 11.412 1.455 -11.991 1.00 98.69 91 ILE A O 1
ATOM 713 N N . SER A 1 92 ? 9.435 2.348 -11.402 1.00 98.56 92 SER A N 1
ATOM 714 C CA . SER A 1 92 ? 8.948 2.539 -12.770 1.00 98.56 92 SER A CA 1
ATOM 715 C C . SER A 1 92 ? 9.825 3.519 -13.556 1.00 98.56 92 SER A C 1
ATOM 717 O O . SER A 1 92 ? 10.226 3.218 -14.681 1.00 98.56 92 SER A O 1
ATOM 719 N N . GLU A 1 93 ? 10.210 4.642 -12.943 1.00 98.75 93 GLU A N 1
ATOM 720 C CA . GLU A 1 93 ? 11.143 5.617 -13.523 1.00 98.75 93 GLU A CA 1
ATOM 721 C C . GLU A 1 93 ? 12.509 4.981 -13.840 1.00 98.75 93 GLU A C 1
ATOM 723 O O . GLU A 1 93 ? 13.022 5.104 -14.952 1.00 98.75 93 GLU A O 1
ATOM 728 N N . LEU A 1 94 ? 13.091 4.246 -12.886 1.00 98.69 94 LEU A N 1
ATOM 729 C CA . LEU A 1 94 ? 14.387 3.587 -13.071 1.00 98.69 94 LEU A CA 1
ATOM 730 C C . LEU A 1 94 ? 14.344 2.522 -14.174 1.00 98.69 94 LEU A C 1
ATOM 732 O O . LEU A 1 94 ? 15.277 2.436 -14.973 1.00 98.69 94 LEU A O 1
ATOM 736 N N . LYS A 1 95 ? 13.256 1.747 -14.263 1.00 98.50 95 LYS A N 1
ATOM 737 C CA . LYS A 1 95 ? 13.043 0.780 -15.351 1.00 98.50 95 LYS A CA 1
ATOM 738 C C . LYS A 1 95 ? 12.983 1.469 -16.715 1.00 98.50 95 LYS A C 1
ATOM 740 O O . LYS A 1 95 ? 13.618 0.993 -17.657 1.00 98.50 95 LYS A O 1
ATOM 745 N N . ALA A 1 96 ? 12.277 2.594 -16.822 1.00 98.19 96 ALA A N 1
ATOM 746 C CA . ALA A 1 96 ? 12.209 3.371 -18.058 1.00 98.19 96 ALA A CA 1
ATOM 747 C C . ALA A 1 96 ? 13.589 3.916 -18.464 1.00 98.19 96 ALA A C 1
ATOM 749 O O . ALA A 1 96 ? 14.003 3.756 -19.614 1.00 98.19 96 ALA A O 1
ATOM 750 N N . ASN A 1 97 ? 14.340 4.474 -17.510 1.00 98.50 97 ASN A N 1
ATOM 751 C CA . ASN A 1 97 ? 15.697 4.972 -17.742 1.00 98.50 97 ASN A CA 1
ATOM 752 C C . ASN A 1 97 ? 16.643 3.859 -18.213 1.00 98.50 97 ASN A C 1
ATOM 754 O O . ASN A 1 97 ? 17.398 4.050 -19.168 1.00 98.50 97 ASN A O 1
ATOM 758 N N . LEU A 1 98 ? 16.569 2.677 -17.595 1.00 97.81 98 LEU A N 1
ATOM 759 C CA . LEU A 1 98 ? 17.352 1.513 -18.008 1.00 97.81 98 LEU A CA 1
ATOM 760 C C . LEU A 1 98 ? 17.001 1.067 -19.437 1.00 97.81 98 LEU A C 1
ATOM 762 O O . LEU A 1 98 ? 17.901 0.782 -20.230 1.00 97.81 98 LEU A O 1
ATOM 766 N N . GLY A 1 99 ? 15.715 1.053 -19.796 1.00 97.50 99 GLY A N 1
ATOM 767 C CA . GLY A 1 99 ? 15.264 0.757 -21.160 1.00 97.50 99 GLY A CA 1
ATOM 768 C C . GLY A 1 99 ? 15.781 1.771 -22.190 1.00 97.50 99 GLY A C 1
ATOM 769 O O . GLY A 1 99 ? 16.279 1.388 -23.254 1.00 97.50 99 GLY A O 1
ATOM 770 N N . GLY A 1 100 ? 15.749 3.063 -21.849 1.00 97.81 100 GLY A N 1
ATOM 771 C CA . GLY A 1 100 ? 16.301 4.138 -22.677 1.00 97.81 100 GLY A CA 1
ATOM 772 C C . GLY A 1 100 ? 17.810 4.000 -22.899 1.00 97.81 100 GLY A C 1
ATOM 773 O O . GLY A 1 100 ? 18.275 4.051 -24.039 1.00 97.81 100 GLY A O 1
ATOM 774 N N . LEU A 1 101 ? 18.575 3.738 -21.834 1.00 97.62 101 LEU A N 1
ATOM 775 C CA . LEU A 1 101 ? 20.020 3.491 -21.918 1.00 97.62 101 LEU A CA 1
ATOM 776 C C . LEU A 1 101 ? 20.348 2.244 -22.742 1.00 97.62 101 LEU A C 1
ATOM 778 O O . LEU A 1 101 ? 21.262 2.283 -23.564 1.00 97.62 101 LEU A O 1
ATOM 782 N N . THR A 1 102 ? 19.583 1.164 -22.576 1.00 96.81 102 THR A N 1
ATOM 783 C CA . THR A 1 102 ? 19.751 -0.074 -23.356 1.00 96.81 102 THR A CA 1
ATOM 784 C C . THR A 1 102 ? 19.576 0.196 -24.851 1.00 96.81 102 THR A C 1
ATOM 786 O O . THR A 1 102 ? 20.383 -0.250 -25.667 1.00 96.81 102 THR A O 1
ATOM 789 N N . THR A 1 103 ? 18.575 1.002 -25.211 1.00 97.81 103 THR A N 1
ATOM 790 C CA . THR A 1 103 ? 18.325 1.408 -26.600 1.00 97.81 103 THR A CA 1
ATOM 791 C C . THR A 1 103 ? 19.453 2.285 -27.143 1.00 97.81 103 THR A C 1
ATOM 793 O O . THR A 1 103 ? 19.930 2.065 -28.257 1.00 97.81 103 THR A O 1
ATOM 796 N N . LEU A 1 104 ? 19.927 3.260 -26.359 1.00 97.88 104 LEU A N 1
ATOM 797 C CA . LEU A 1 104 ? 21.047 4.119 -26.750 1.00 97.88 104 LEU A CA 1
ATOM 798 C C . LEU A 1 104 ? 22.328 3.306 -26.973 1.00 97.88 104 LEU A C 1
ATOM 800 O O . LEU A 1 104 ? 23.015 3.509 -27.974 1.00 97.88 104 LEU A O 1
ATOM 804 N N . PHE A 1 105 ? 22.623 2.367 -26.074 1.00 94.38 105 PHE A N 1
ATOM 805 C CA . PHE A 1 105 ? 23.769 1.471 -26.186 1.00 94.38 105 PHE A CA 1
ATOM 806 C C . PHE A 1 105 ? 23.679 0.595 -27.437 1.00 94.38 105 PHE A C 1
ATOM 808 O O . PHE A 1 105 ? 24.645 0.497 -28.194 1.00 94.38 105 PHE A O 1
ATOM 815 N N . PHE A 1 106 ? 22.511 0.010 -27.704 1.00 94.62 106 PHE A N 1
ATOM 816 C CA . PHE A 1 106 ? 22.283 -0.786 -28.906 1.00 94.62 106 PHE A CA 1
ATOM 817 C C . PHE A 1 106 ? 22.464 0.040 -30.187 1.00 94.62 106 PHE A C 1
ATOM 819 O O . PHE A 1 106 ? 23.195 -0.373 -31.088 1.00 94.62 106 PHE A O 1
ATOM 826 N N . ASN A 1 107 ? 21.892 1.246 -30.241 1.00 95.94 107 ASN A N 1
ATOM 827 C CA . ASN A 1 107 ? 22.059 2.171 -31.364 1.00 95.94 107 ASN A CA 1
ATOM 828 C C . ASN A 1 107 ? 23.526 2.567 -31.572 1.00 95.94 107 ASN A C 1
ATOM 830 O O . ASN A 1 107 ? 24.000 2.633 -32.707 1.00 95.94 107 ASN A O 1
ATOM 834 N N . LEU A 1 108 ? 24.261 2.824 -30.486 1.00 93.81 108 LEU A N 1
ATOM 835 C CA . LEU A 1 108 ? 25.689 3.122 -30.545 1.00 93.81 108 LEU A CA 1
ATOM 836 C C . LEU A 1 108 ? 26.469 1.929 -31.099 1.00 93.81 108 LEU A C 1
ATOM 838 O O . LEU A 1 108 ? 27.262 2.104 -32.023 1.00 93.81 108 LEU A O 1
ATOM 842 N N . LYS A 1 109 ? 26.204 0.720 -30.590 1.00 89.12 109 LYS A N 1
ATOM 843 C CA . LYS A 1 109 ? 26.816 -0.518 -31.080 1.00 89.12 109 LYS A CA 1
ATOM 844 C C . LYS A 1 109 ? 26.584 -0.661 -32.583 1.00 89.12 109 LYS A C 1
ATOM 846 O O . LYS A 1 109 ? 27.551 -0.837 -33.316 1.00 89.12 109 LYS A O 1
ATOM 851 N N . GLN A 1 110 ? 25.350 -0.506 -33.059 1.00 90.62 110 GLN A N 1
ATOM 852 C CA . GLN A 1 110 ? 25.041 -0.577 -34.490 1.00 90.62 110 GLN A CA 1
ATOM 853 C C . GLN A 1 110 ? 25.804 0.465 -35.316 1.00 90.62 110 GLN A C 1
ATOM 855 O O . GLN A 1 110 ? 26.399 0.120 -36.334 1.00 90.62 110 GLN A O 1
ATOM 860 N N . ARG A 1 111 ? 25.841 1.729 -34.873 1.00 93.44 111 ARG A N 1
ATOM 861 C CA . ARG A 1 111 ? 26.567 2.799 -35.578 1.00 93.44 111 ARG A CA 1
ATOM 862 C C . ARG A 1 111 ? 28.068 2.542 -35.653 1.00 93.44 111 ARG A C 1
ATOM 864 O O . ARG A 1 111 ? 28.679 2.857 -36.670 1.00 93.44 111 ARG A O 1
ATOM 871 N N . LEU A 1 112 ? 28.660 1.986 -34.598 1.00 89.81 112 LEU A N 1
ATOM 872 C CA . LEU A 1 112 ? 30.077 1.628 -34.584 1.00 89.81 112 LEU A CA 1
ATOM 873 C C . LEU A 1 112 ? 30.371 0.505 -35.582 1.00 89.81 112 LEU A C 1
ATOM 875 O O . LEU A 1 112 ? 31.269 0.664 -36.402 1.00 89.81 112 LEU A O 1
ATOM 879 N N . HIS A 1 113 ? 29.557 -0.553 -35.609 1.00 87.75 113 HIS A N 1
ATOM 880 C CA . HIS A 1 113 ? 29.695 -1.609 -36.620 1.00 87.75 113 HIS A CA 1
ATOM 881 C C . HIS A 1 113 ? 29.472 -1.067 -38.040 1.00 87.75 113 HIS A C 1
ATOM 883 O O . HIS A 1 113 ? 30.178 -1.450 -38.960 1.00 87.75 113 HIS A O 1
ATOM 889 N N . GLN A 1 114 ? 28.550 -0.121 -38.242 1.00 90.69 114 GLN A N 1
ATOM 890 C CA . GLN A 1 114 ? 28.359 0.507 -39.554 1.00 90.69 114 GLN A CA 1
ATOM 891 C C . GLN A 1 114 ? 29.573 1.343 -39.994 1.00 90.69 114 GLN A C 1
ATOM 893 O O . GLN A 1 114 ? 29.894 1.391 -41.178 1.00 90.69 114 GLN A O 1
ATOM 898 N N . LYS A 1 115 ? 30.223 2.044 -39.057 1.00 90.62 115 LYS A N 1
ATOM 899 C CA . LYS A 1 115 ? 31.375 2.918 -39.331 1.00 90.62 115 LYS A CA 1
ATOM 900 C C . LYS A 1 115 ? 32.673 2.149 -39.555 1.00 90.62 115 LYS A C 1
ATOM 902 O O . LYS A 1 115 ? 33.485 2.595 -40.357 1.00 90.62 115 LYS A O 1
ATOM 907 N N . PHE A 1 116 ? 32.869 1.062 -38.820 1.00 88.44 116 PHE A N 1
ATOM 908 C CA . PHE A 1 116 ? 34.148 0.361 -38.722 1.00 88.44 116 PHE A CA 1
ATOM 909 C C . PHE A 1 116 ? 34.083 -1.094 -39.215 1.00 88.44 116 PHE A C 1
ATOM 911 O O . PHE A 1 116 ? 35.119 -1.733 -39.332 1.00 88.44 116 PHE A O 1
ATOM 918 N N . GLY A 1 117 ? 32.898 -1.619 -39.544 1.00 83.62 117 GLY A N 1
ATOM 919 C CA . GLY A 1 117 ? 32.730 -2.966 -40.092 1.00 83.62 117 GLY A CA 1
ATOM 920 C C . GLY A 1 117 ? 33.328 -4.048 -39.192 1.00 83.62 117 GLY A C 1
ATOM 921 O O . GLY A 1 117 ? 33.123 -4.036 -37.977 1.00 83.62 117 GLY A O 1
ATOM 922 N N . ASP A 1 118 ? 34.091 -4.950 -39.810 1.00 76.06 118 ASP A N 1
ATOM 923 C CA . ASP A 1 118 ? 34.766 -6.074 -39.149 1.00 76.06 118 ASP A CA 1
ATOM 924 C C . ASP A 1 118 ? 35.993 -5.650 -38.319 1.00 76.06 118 ASP A C 1
ATOM 926 O O . ASP A 1 118 ? 36.437 -6.405 -37.451 1.00 76.06 118 ASP A O 1
ATOM 930 N N . ASP A 1 119 ? 36.507 -4.429 -38.516 1.00 76.75 119 ASP A N 1
ATOM 931 C CA . ASP A 1 119 ? 37.607 -3.878 -37.713 1.00 76.75 119 ASP A CA 1
ATOM 932 C C . ASP A 1 119 ? 37.135 -3.478 -36.302 1.00 76.75 119 ASP A C 1
ATOM 934 O O . ASP A 1 119 ? 37.942 -3.269 -35.391 1.00 76.75 119 ASP A O 1
ATOM 938 N N . PHE A 1 120 ? 35.815 -3.383 -36.086 1.00 76.06 120 PHE A N 1
ATOM 939 C CA . PHE A 1 120 ? 35.230 -3.164 -34.768 1.00 76.06 120 PHE A CA 1
ATOM 940 C C . PHE A 1 120 ? 35.141 -4.474 -33.982 1.00 76.06 120 PHE A C 1
ATOM 942 O O . PHE A 1 120 ? 34.085 -5.099 -33.884 1.00 76.06 120 PHE A O 1
ATOM 949 N N . GLN A 1 121 ? 36.247 -4.881 -33.367 1.00 69.94 121 GLN A N 1
ATOM 950 C CA . GLN A 1 121 ? 36.229 -5.959 -32.381 1.00 69.94 121 GLN A CA 1
ATOM 951 C C . GLN A 1 121 ? 35.979 -5.394 -30.971 1.00 69.94 121 GLN A C 1
ATOM 953 O O . GLN A 1 121 ? 36.708 -4.499 -30.531 1.00 69.94 121 GLN A O 1
ATOM 958 N N . PRO A 1 122 ? 34.967 -5.883 -30.223 1.00 64.56 122 PRO A N 1
ATOM 959 C CA . PRO A 1 122 ? 34.787 -5.487 -28.833 1.00 64.56 122 PRO A CA 1
ATOM 960 C C . PRO A 1 122 ? 36.002 -5.934 -28.009 1.00 64.56 122 PRO A C 1
ATOM 962 O O . PRO A 1 122 ? 36.336 -7.113 -27.957 1.00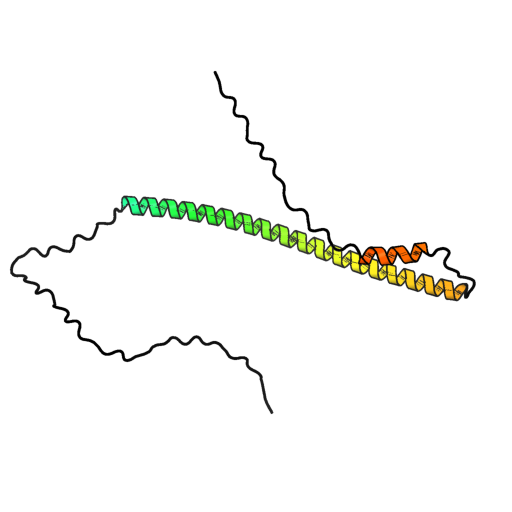 64.56 122 PRO A O 1
ATOM 965 N N . LEU A 1 123 ? 36.656 -4.977 -27.347 1.00 63.56 123 LEU A N 1
ATOM 966 C CA . LEU A 1 123 ? 37.945 -5.162 -26.668 1.00 63.56 123 LEU A CA 1
ATOM 967 C C . LEU A 1 123 ? 37.926 -6.093 -25.439 1.00 63.56 123 LEU A C 1
ATOM 969 O O . LEU A 1 123 ? 38.988 -6.327 -24.870 1.00 63.56 123 LEU A O 1
ATOM 973 N N . SER A 1 124 ? 36.782 -6.624 -24.990 1.00 55.72 124 SER A N 1
ATOM 974 C CA . SER A 1 124 ? 36.776 -7.560 -23.859 1.00 55.72 124 SER A CA 1
ATOM 975 C C . SER A 1 124 ? 35.469 -8.337 -23.681 1.00 55.72 124 SER A C 1
ATOM 977 O O . SER A 1 124 ? 34.380 -7.762 -23.673 1.00 55.72 124 SER A O 1
ATOM 979 N N . VAL A 1 125 ? 35.620 -9.636 -23.410 1.00 54.91 125 VAL A N 1
ATOM 980 C CA . VAL A 1 125 ? 34.586 -10.583 -22.944 1.00 54.91 125 VAL A CA 1
ATOM 981 C C . VAL A 1 125 ? 34.011 -10.169 -21.571 1.00 54.91 125 VAL A C 1
ATOM 983 O O . VAL A 1 125 ? 32.923 -10.589 -21.185 1.00 54.91 125 VAL A O 1
ATOM 986 N N . GLU A 1 126 ? 34.690 -9.277 -20.841 1.00 52.88 126 GLU A N 1
ATOM 987 C CA . GLU A 1 126 ? 34.254 -8.789 -19.525 1.00 52.88 126 GLU A CA 1
ATOM 988 C C . GLU A 1 126 ? 32.983 -7.914 -19.599 1.00 52.88 126 GLU A C 1
ATOM 990 O O . GLU A 1 126 ? 32.214 -7.855 -18.641 1.00 52.88 126 GLU A O 1
ATOM 995 N N . GLY A 1 127 ? 32.704 -7.279 -20.748 1.00 52.62 127 GLY A N 1
ATOM 996 C CA . GLY A 1 127 ? 31.510 -6.442 -20.941 1.00 52.62 127 GLY A CA 1
ATOM 997 C C . GLY A 1 127 ? 30.190 -7.225 -21.028 1.00 52.62 127 GLY A C 1
ATOM 998 O O . GLY A 1 127 ? 29.144 -6.712 -20.631 1.00 52.62 127 GLY A O 1
ATOM 999 N N . GLU A 1 128 ? 30.223 -8.480 -21.489 1.00 53.28 128 GLU A N 1
ATOM 1000 C CA . GLU A 1 128 ? 29.041 -9.363 -21.560 1.00 53.28 128 GLU A CA 1
ATOM 1001 C C . GLU A 1 128 ? 28.642 -9.935 -20.190 1.00 53.28 128 GLU A C 1
ATOM 1003 O O . GLU A 1 128 ? 27.472 -10.237 -19.947 1.00 53.28 128 GLU A O 1
ATOM 1008 N N . LYS A 1 129 ? 29.588 -10.011 -19.249 1.00 51.66 129 LYS A N 1
ATOM 1009 C CA . LYS A 1 129 ? 29.392 -10.588 -17.908 1.00 51.66 129 LYS A CA 1
ATOM 1010 C C . LYS A 1 129 ? 28.563 -9.698 -16.970 1.00 51.66 129 LYS A C 1
ATOM 1012 O O . LYS A 1 129 ? 27.987 -10.178 -15.990 1.00 51.66 129 LYS A O 1
ATOM 1017 N N . ILE A 1 130 ? 28.458 -8.407 -17.288 1.00 55.59 130 ILE A N 1
ATOM 1018 C CA . ILE A 1 130 ? 27.709 -7.423 -16.493 1.00 55.59 130 ILE A CA 1
ATOM 1019 C C . ILE A 1 130 ? 26.194 -7.640 -16.643 1.00 55.59 130 ILE A C 1
ATOM 1021 O O . ILE A 1 130 ? 25.470 -7.586 -15.652 1.00 55.59 130 ILE A O 1
ATOM 1025 N N . PHE A 1 131 ? 25.707 -7.977 -17.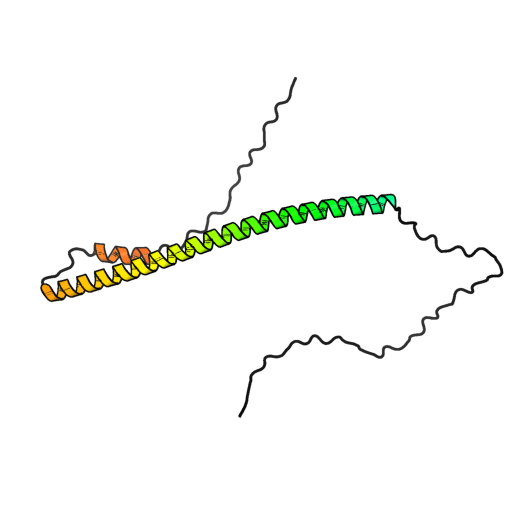843 1.00 51.66 131 PHE A N 1
ATOM 1026 C CA . PHE A 1 131 ? 24.274 -8.204 -18.085 1.00 51.66 131 PHE A CA 1
ATOM 1027 C C . PHE A 1 131 ? 23.749 -9.495 -17.437 1.00 51.66 131 PHE A C 1
ATOM 1029 O O . PHE A 1 131 ? 22.639 -9.500 -16.906 1.00 51.66 131 PHE A O 1
ATOM 1036 N N . ALA A 1 132 ? 24.557 -10.560 -17.399 1.00 46.81 132 ALA A N 1
ATOM 1037 C CA . ALA A 1 132 ? 24.189 -11.825 -16.752 1.00 46.81 132 ALA A CA 1
ATOM 1038 C C . ALA A 1 132 ? 24.110 -11.728 -15.213 1.00 46.81 132 ALA A C 1
ATOM 1040 O O . ALA A 1 132 ? 23.409 -12.506 -14.568 1.00 46.81 132 ALA A O 1
ATOM 1041 N N . SER A 1 133 ? 24.802 -10.754 -14.614 1.00 47.34 133 SER A N 1
ATOM 1042 C CA . SER A 1 133 ? 24.834 -10.572 -13.157 1.00 47.34 133 SER A CA 1
ATOM 1043 C C . SER A 1 133 ? 23.585 -9.864 -12.609 1.00 47.34 133 SER A C 1
ATOM 1045 O O . SER A 1 133 ? 23.285 -9.978 -11.424 1.00 47.34 133 SER A O 1
ATOM 1047 N N . ILE A 1 134 ? 22.813 -9.175 -13.461 1.00 54.28 134 ILE A N 1
ATOM 1048 C CA . ILE A 1 134 ? 21.588 -8.462 -13.056 1.00 54.28 134 ILE A CA 1
ATOM 1049 C C . ILE A 1 134 ? 20.385 -9.421 -12.981 1.00 54.28 134 ILE A C 1
ATOM 1051 O O . ILE A 1 134 ? 19.494 -9.225 -12.159 1.00 54.28 134 ILE A O 1
ATOM 1055 N N . SER A 1 135 ? 20.379 -10.509 -13.761 1.00 51.03 135 SER A N 1
ATOM 1056 C CA . SER A 1 135 ? 19.328 -11.542 -13.709 1.00 51.03 135 SER A CA 1
ATOM 1057 C C . SER A 1 135 ? 19.405 -12.471 -12.490 1.00 51.03 135 SER A C 1
ATOM 1059 O O . SER A 1 135 ? 18.486 -13.256 -12.275 1.00 51.03 135 SER A O 1
ATOM 1061 N N . GLY A 1 136 ? 20.487 -12.409 -11.705 1.00 47.75 136 GLY A N 1
ATOM 1062 C CA . GLY A 1 136 ? 20.730 -13.305 -10.568 1.00 47.75 136 GLY A CA 1
ATOM 1063 C C . GLY A 1 136 ? 20.452 -12.712 -9.185 1.00 47.75 136 GLY A C 1
ATOM 1064 O O . GLY A 1 136 ? 20.502 -13.447 -8.203 1.00 47.75 136 GLY A O 1
ATOM 1065 N N . LEU A 1 137 ? 20.162 -11.412 -9.068 1.00 47.78 137 LEU A N 1
ATOM 1066 C CA . LEU A 1 137 ? 19.958 -10.772 -7.765 1.00 47.78 137 LEU A CA 1
ATOM 1067 C C . LEU A 1 137 ? 18.467 -10.695 -7.415 1.00 47.78 137 LEU A C 1
ATOM 1069 O O . LEU A 1 137 ? 17.882 -9.621 -7.306 1.00 47.78 137 LEU A O 1
ATOM 1073 N N . VAL A 1 138 ? 17.847 -11.860 -7.245 1.00 49.78 138 VAL A N 1
ATOM 1074 C CA . VAL A 1 138 ? 16.568 -11.992 -6.544 1.00 49.78 138 VAL A CA 1
ATOM 1075 C C . VAL A 1 138 ? 16.794 -12.917 -5.349 1.00 49.78 138 VAL A C 1
ATOM 1077 O O . VAL A 1 138 ? 17.142 -14.081 -5.517 1.00 49.78 138 VAL A O 1
ATOM 1080 N N . ASN A 1 139 ? 16.543 -12.356 -4.162 1.00 46.69 139 ASN A N 1
ATOM 1081 C CA . ASN A 1 139 ? 16.624 -12.901 -2.799 1.00 46.69 139 ASN A CA 1
ATOM 1082 C C . ASN A 1 139 ? 18.004 -12.962 -2.114 1.00 46.69 139 ASN A C 1
ATOM 1084 O O . ASN A 1 139 ? 18.939 -13.604 -2.582 1.00 46.69 139 ASN A O 1
ATOM 1088 N N . PRO A 1 140 ? 18.069 -12.360 -0.910 1.00 47.59 140 PRO A N 1
ATOM 1089 C CA . PRO A 1 140 ? 17.915 -13.208 0.266 1.00 47.59 140 PRO A CA 1
ATOM 1090 C C . PRO A 1 140 ? 16.860 -12.674 1.245 1.00 47.59 140 PRO A C 1
ATOM 1092 O O . PRO A 1 140 ? 17.117 -11.775 2.041 1.00 47.59 140 PRO A O 1
ATOM 1095 N N . THR A 1 141 ? 15.691 -13.314 1.259 1.00 47.69 141 THR A N 1
ATOM 1096 C CA . THR A 1 141 ? 14.936 -13.488 2.504 1.00 47.69 141 THR A CA 1
ATOM 1097 C C . THR A 1 141 ? 15.263 -14.874 3.039 1.00 47.69 141 THR A C 1
ATOM 1099 O O . THR A 1 141 ? 14.680 -15.850 2.582 1.00 47.69 141 THR A O 1
ATOM 1102 N N . SER A 1 142 ? 16.203 -14.959 3.983 1.00 47.44 142 SER A N 1
ATOM 1103 C CA . SER A 1 142 ? 16.285 -16.059 4.954 1.00 47.44 142 SER A CA 1
ATOM 1104 C C . SER A 1 142 ? 17.430 -15.827 5.943 1.00 47.44 142 SER A C 1
ATOM 1106 O O . SER A 1 142 ? 18.561 -16.239 5.701 1.00 47.44 142 SER A O 1
ATOM 1108 N N . GLN A 1 143 ? 17.121 -15.247 7.100 1.00 38.06 143 GLN A N 1
ATOM 1109 C CA . GLN A 1 143 ? 17.750 -15.689 8.344 1.00 38.06 143 GLN A CA 1
ATOM 1110 C C . GLN A 1 143 ? 16.677 -15.781 9.439 1.00 38.06 143 GLN A C 1
ATOM 1112 O O . GLN A 1 143 ? 16.015 -14.778 9.712 1.00 38.06 143 GLN A O 1
ATOM 1117 N N . PRO A 1 144 ? 16.471 -16.966 10.045 1.00 43.53 144 PRO A N 1
ATOM 1118 C CA . PRO A 1 144 ? 15.668 -17.118 11.244 1.00 43.53 144 PRO A CA 1
ATOM 1119 C C . PRO A 1 144 ? 16.480 -16.749 12.497 1.00 43.53 144 PRO A C 1
ATOM 1121 O O . PRO A 1 144 ? 17.708 -16.675 12.485 1.00 43.53 144 PRO A O 1
ATOM 1124 N N . ALA A 1 145 ? 15.731 -16.488 13.563 1.00 43.31 145 ALA A N 1
ATOM 1125 C CA . ALA A 1 145 ? 16.128 -15.914 14.841 1.00 43.31 145 ALA A CA 1
ATOM 1126 C C . ALA A 1 145 ? 17.218 -16.673 15.624 1.00 43.31 145 ALA A C 1
ATOM 1128 O O . ALA A 1 145 ? 17.289 -17.897 15.577 1.00 43.31 145 ALA A O 1
ATOM 1129 N N . SER A 1 146 ? 17.956 -15.939 16.470 1.00 39.94 146 SER A N 1
ATOM 1130 C CA . SER A 1 146 ? 18.420 -16.461 17.763 1.00 39.94 146 SER A CA 1
ATOM 1131 C C . SER A 1 146 ? 18.618 -15.329 18.783 1.00 39.94 146 SER A C 1
ATOM 1133 O O . SER A 1 146 ? 19.593 -14.586 18.751 1.00 39.94 146 SER A O 1
ATOM 1135 N N . GLU A 1 147 ? 17.617 -15.182 19.648 1.00 41.56 147 GLU A N 1
ATOM 1136 C CA . GLU A 1 147 ? 17.733 -15.084 21.108 1.00 41.56 147 GLU A CA 1
ATOM 1137 C C . GLU A 1 147 ? 18.985 -14.408 21.714 1.00 41.56 147 GLU A C 1
ATOM 1139 O O . GLU A 1 147 ? 20.051 -15.007 21.847 1.00 41.56 147 GLU A O 1
ATOM 1144 N N . ARG A 1 148 ? 18.798 -13.201 22.266 1.00 40.25 148 ARG A N 1
ATOM 1145 C CA . ARG A 1 148 ? 19.398 -12.849 23.561 1.00 40.25 148 ARG A CA 1
ATOM 1146 C C . ARG A 1 148 ? 18.439 -12.004 24.387 1.00 40.25 148 ARG A C 1
ATOM 1148 O O . ARG A 1 148 ? 18.274 -10.806 24.183 1.00 40.25 148 ARG A O 1
ATOM 1155 N N . VAL A 1 149 ? 17.823 -12.688 25.341 1.00 46.22 149 VAL A N 1
ATOM 1156 C CA . VAL A 1 149 ? 17.241 -12.132 26.559 1.00 46.22 149 VAL A CA 1
ATOM 1157 C C . VAL A 1 149 ? 18.284 -11.251 27.253 1.00 46.22 149 VAL A C 1
ATOM 1159 O O . VAL A 1 149 ? 19.344 -11.739 27.635 1.00 46.22 149 VAL A O 1
ATOM 1162 N N . VAL A 1 150 ? 17.968 -9.976 27.474 1.00 44.53 150 VAL A N 1
ATOM 1163 C CA . VAL A 1 150 ? 18.576 -9.179 28.547 1.00 44.53 150 VAL A CA 1
ATOM 1164 C C . VAL A 1 150 ? 17.425 -8.555 29.328 1.00 44.53 150 VAL A C 1
ATOM 1166 O O . VAL A 1 150 ? 16.748 -7.646 28.857 1.00 44.53 150 VAL A O 1
ATOM 1169 N N . ARG A 1 151 ? 17.147 -9.135 30.499 1.00 53.53 151 ARG A N 1
ATOM 1170 C CA . ARG A 1 151 ? 16.222 -8.593 31.502 1.00 53.53 151 ARG A CA 1
ATOM 1171 C C . ARG A 1 151 ? 16.861 -7.397 32.232 1.00 53.53 151 ARG A C 1
ATOM 1173 O O . ARG A 1 151 ? 18.088 -7.306 32.262 1.00 53.53 151 ARG A O 1
ATOM 1180 N N . PRO A 1 152 ? 16.046 -6.504 32.822 1.00 46.44 152 PRO A N 1
ATOM 1181 C CA . PRO A 1 152 ? 16.501 -5.258 33.432 1.00 46.44 152 PRO A CA 1
ATOM 1182 C C . PRO A 1 152 ? 17.146 -5.498 34.803 1.00 46.44 152 PRO A C 1
ATOM 1184 O O . PRO A 1 152 ? 16.694 -6.354 35.564 1.00 46.44 152 PRO A O 1
ATOM 1187 N N . ALA A 1 153 ? 18.168 -4.708 35.135 1.00 44.06 153 ALA A N 1
ATOM 1188 C CA . ALA A 1 153 ? 18.684 -4.610 36.494 1.00 44.06 153 ALA A CA 1
ATOM 1189 C C . ALA A 1 153 ? 17.866 -3.562 37.264 1.00 44.06 153 ALA A C 1
ATOM 1191 O O . ALA A 1 153 ? 17.997 -2.362 37.033 1.00 44.06 153 ALA A O 1
ATOM 1192 N N . LEU A 1 154 ? 16.998 -4.044 38.154 1.00 47.56 154 LEU A N 1
ATOM 1193 C CA . LEU A 1 154 ? 16.591 -3.317 39.351 1.00 47.56 154 LEU A CA 1
ATOM 1194 C C . LEU A 1 154 ? 17.680 -3.555 40.403 1.00 47.56 154 LEU A C 1
ATOM 1196 O O . LEU A 1 154 ? 17.890 -4.698 40.802 1.00 47.56 154 LEU A O 1
ATOM 1200 N N . GLU A 1 155 ? 18.331 -2.494 40.868 1.00 50.72 155 GLU A N 1
ATOM 1201 C CA . GLU A 1 155 ? 18.946 -2.475 42.194 1.00 50.72 155 GLU A CA 1
ATOM 1202 C C . GLU A 1 155 ? 18.252 -1.395 43.019 1.00 50.72 155 GLU A C 1
ATOM 1204 O O . GLU A 1 155 ? 18.428 -0.196 42.820 1.00 50.72 155 GLU A O 1
ATOM 1209 N N . GLU A 1 156 ? 17.415 -1.876 43.930 1.00 49.12 156 GLU A N 1
ATOM 1210 C CA . GLU A 1 156 ? 16.924 -1.168 45.098 1.00 49.12 156 GLU A CA 1
ATOM 1211 C C . GLU A 1 156 ? 17.597 -1.831 46.311 1.00 49.12 156 GLU A C 1
ATOM 1213 O O . GLU A 1 156 ? 17.611 -3.066 46.384 1.00 49.12 156 GLU A O 1
ATOM 1218 N N . LYS A 1 157 ? 18.179 -1.015 47.202 1.00 50.69 157 LYS A 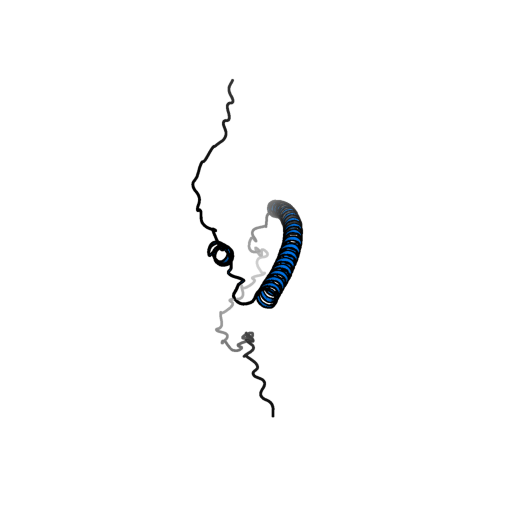N 1
ATOM 1219 C CA . LYS A 1 157 ? 18.564 -1.233 48.621 1.00 50.69 157 LYS A CA 1
ATOM 1220 C C . LYS A 1 157 ? 19.692 -0.239 48.945 1.00 50.69 157 LYS A C 1
ATOM 1222 O O . LYS A 1 157 ? 20.620 -0.115 48.159 1.00 50.69 157 LYS A O 1
ATOM 1227 N N . SER A 1 158 ? 19.723 0.480 50.060 1.00 49.50 158 SER A N 1
ATOM 1228 C CA . SER A 1 158 ? 18.942 0.479 51.297 1.00 49.50 158 SER A CA 1
ATOM 1229 C C . SER A 1 158 ? 19.114 1.835 51.984 1.00 49.50 158 SER A C 1
ATOM 1231 O O . SER A 1 158 ? 20.068 2.556 51.618 1.00 49.50 158 SER A O 1
#

Sequence (158 aa):
MDQDFYGPIIEQEVLLSEGGQASGSSFEAPELDISKGKSRLPESEFVDVTLLHNRVFDLEQSSAEKDLIIGKQDIRISDLEKENSIKDAKISELKANLGGLTTLFFNLKQRLHQKFGDDFQPLSVEGEKIFASISGLVNPTSQPASERVVRPALEEKS